Protein AF-A0A445APV9-F1 (afdb_monomer_lite)

Secondary structure (DSSP, 8-state):
----------HHHHHHHHHHHTTEE-SHHHHHH----GGGHHHHTT-EESSHHHHHHHHHHHHHHTT------SEEE-TT--EEE---

Foldseek 3Di:
DDPPPPPPQDPVNVVVVVVLVVQEDEDVVVLVPDDDDPPCVVCLVSHDYPDPVSVQSNVQSVQVVVVHGDDPAQWDADPVGDIDGDDD

Structure (mmCIF, N/CA/C/O backbone):
data_AF-A0A445APV9-F1
#
_entry.id   AF-A0A445APV9-F1
#
loop_
_atom_site.group_PDB
_atom_site.id
_atom_site.type_symbol
_atom_site.label_atom_id
_atom_site.label_alt_id
_atom_site.label_comp_id
_atom_site.label_asym_id
_atom_site.label_entity_id
_atom_site.label_seq_id
_atom_site.pdbx_PDB_ins_code
_atom_site.Cartn_x
_atom_site.Cartn_y
_atom_site.Cartn_z
_atom_site.occupancy
_atom_site.B_iso_or_equiv
_atom_site.auth_seq_id
_atom_site.auth_comp_id
_atom_site.auth_asym_id
_atom_site.auth_atom_id
_atom_site.pdbx_PDB_model_num
ATOM 1 N N . MET A 1 1 ? 8.154 -25.943 -41.138 1.00 36.81 1 MET A N 1
ATOM 2 C CA . MET A 1 1 ? 8.582 -24.547 -41.359 1.00 36.81 1 MET A CA 1
ATOM 3 C C . MET A 1 1 ? 8.087 -23.724 -40.188 1.00 36.81 1 MET A C 1
ATOM 5 O O . MET A 1 1 ? 6.882 -23.643 -39.987 1.00 36.81 1 MET A O 1
ATOM 9 N N . ASN A 1 2 ? 9.017 -23.249 -39.360 1.00 43.78 2 ASN A N 1
ATOM 10 C CA . ASN A 1 2 ? 8.740 -22.540 -38.113 1.00 43.78 2 ASN A CA 1
ATOM 11 C C . ASN A 1 2 ? 8.110 -21.177 -38.419 1.00 43.78 2 ASN A C 1
ATOM 13 O O . ASN A 1 2 ? 8.769 -20.312 -38.989 1.00 43.78 2 ASN A O 1
ATOM 17 N N . LEU A 1 3 ? 6.847 -20.989 -38.037 1.00 44.09 3 LEU A N 1
ATOM 18 C CA . LEU A 1 3 ? 6.225 -19.669 -37.990 1.00 44.09 3 LEU A CA 1
ATOM 19 C C . LEU A 1 3 ? 6.711 -18.982 -36.712 1.00 44.09 3 LEU A C 1
ATOM 21 O O . LEU A 1 3 ? 6.108 -19.126 -35.648 1.00 44.09 3 LEU A O 1
ATOM 25 N N . LEU A 1 4 ? 7.841 -18.279 -36.818 1.00 46.47 4 LEU A N 1
ATOM 26 C CA . LEU A 1 4 ? 8.241 -17.280 -35.836 1.00 46.47 4 LEU A CA 1
ATOM 27 C C . LEU A 1 4 ? 7.135 -16.225 -35.796 1.00 46.47 4 LEU A C 1
ATOM 29 O O . LEU A 1 4 ? 6.972 -15.418 -36.707 1.00 46.47 4 LEU A O 1
ATOM 33 N N . ARG A 1 5 ? 6.313 -16.306 -34.752 1.00 44.50 5 ARG A N 1
ATOM 34 C CA . ARG A 1 5 ? 5.280 -15.332 -34.425 1.00 44.50 5 ARG A CA 1
ATOM 35 C C . ARG A 1 5 ? 5.987 -14.108 -33.837 1.00 44.50 5 ARG A C 1
ATOM 37 O O . ARG A 1 5 ? 5.972 -13.912 -32.626 1.00 44.50 5 ARG A O 1
ATOM 44 N N . GLU A 1 6 ? 6.645 -13.323 -34.685 1.00 51.81 6 GLU A N 1
ATOM 45 C CA . GLU A 1 6 ? 7.078 -11.973 -34.325 1.00 51.81 6 GLU A CA 1
ATOM 46 C C . GLU A 1 6 ? 5.817 -11.133 -34.118 1.00 51.81 6 GLU A C 1
ATOM 48 O O . GLU A 1 6 ? 5.125 -10.719 -35.048 1.00 51.81 6 GLU A O 1
ATOM 53 N N . ARG A 1 7 ? 5.439 -11.001 -32.847 1.00 53.28 7 ARG A N 1
ATOM 54 C CA . ARG A 1 7 ? 4.342 -10.156 -32.396 1.00 53.28 7 ARG A CA 1
ATOM 55 C C . ARG A 1 7 ? 4.855 -8.721 -32.510 1.00 53.28 7 ARG A C 1
ATOM 57 O O . ARG A 1 7 ? 5.632 -8.284 -31.671 1.00 53.28 7 ARG A O 1
ATOM 64 N N . PHE A 1 8 ? 4.490 -8.028 -33.585 1.00 56.16 8 PHE A N 1
ATOM 65 C CA . PHE A 1 8 ? 4.702 -6.587 -33.697 1.00 56.16 8 PHE A CA 1
ATOM 66 C C . PHE A 1 8 ? 3.918 -5.918 -32.561 1.00 56.16 8 PHE A C 1
ATOM 68 O O . PHE A 1 8 ? 2.690 -5.912 -32.591 1.00 56.16 8 PHE A O 1
ATOM 75 N N . PHE A 1 9 ? 4.618 -5.441 -31.532 1.00 56.28 9 PHE A N 1
ATOM 76 C CA . PHE A 1 9 ? 4.023 -4.610 -30.487 1.00 56.28 9 PHE A CA 1
ATOM 77 C C . PHE A 1 9 ? 3.700 -3.245 -31.096 1.00 56.28 9 PHE A C 1
ATOM 79 O O . PHE A 1 9 ? 4.560 -2.635 -31.737 1.00 56.28 9 PHE A O 1
ATOM 86 N N . SER A 1 10 ? 2.455 -2.792 -30.961 1.00 64.88 10 SER A N 1
ATOM 87 C CA . SER A 1 10 ? 2.062 -1.456 -31.401 1.00 64.88 10 SER A CA 1
ATOM 88 C C . SER A 1 10 ? 2.556 -0.398 -30.411 1.00 64.88 10 SER A C 1
ATOM 90 O O . SER A 1 10 ? 2.834 -0.684 -29.249 1.00 64.88 10 SER A O 1
ATOM 92 N N . GLU A 1 11 ? 2.669 0.850 -30.859 1.00 61.91 11 GLU A N 1
ATOM 93 C CA . GLU A 1 11 ? 3.118 1.965 -30.013 1.00 61.91 11 GLU A CA 1
ATOM 94 C C . GLU A 1 11 ? 2.178 2.205 -28.813 1.00 61.91 11 GLU A C 1
ATOM 96 O O . GLU A 1 11 ? 2.635 2.572 -27.730 1.00 61.91 11 GLU A O 1
ATOM 101 N N . SER A 1 12 ? 0.880 1.904 -28.966 1.00 62.22 12 SER A N 1
ATOM 102 C CA . SER A 1 12 ? -0.079 1.883 -27.857 1.00 62.22 12 SER A CA 1
ATOM 103 C C . SER A 1 12 ? 0.207 0.767 -26.855 1.00 62.22 12 SER A C 1
ATOM 105 O O . SER A 1 12 ? 0.186 1.044 -25.658 1.00 62.22 12 SER A O 1
ATOM 107 N N . ASP A 1 13 ? 0.558 -0.439 -27.319 1.00 62.09 13 ASP A N 1
ATOM 108 C CA . ASP A 1 13 ? 0.902 -1.564 -26.432 1.00 62.09 13 ASP A CA 1
ATOM 109 C C . ASP A 1 13 ? 2.146 -1.227 -25.592 1.00 62.09 13 ASP A C 1
ATOM 111 O O . ASP A 1 13 ? 2.181 -1.460 -24.389 1.00 62.09 13 ASP A O 1
ATOM 115 N N . MET A 1 14 ? 3.140 -0.571 -26.202 1.00 61.34 14 MET A N 1
ATOM 116 C CA . MET A 1 14 ? 4.330 -0.090 -25.491 1.00 61.34 14 MET 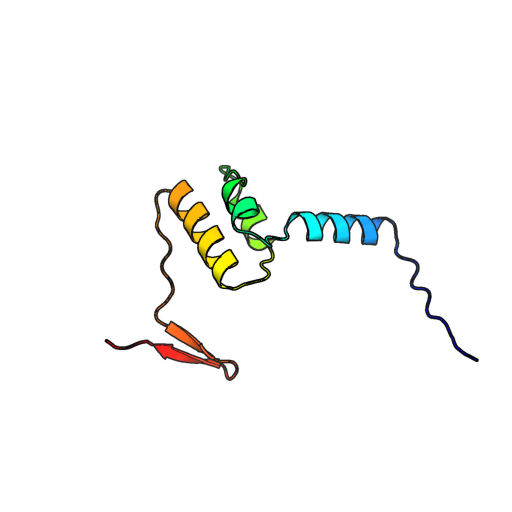A CA 1
ATOM 117 C C . MET A 1 14 ? 3.988 0.983 -24.450 1.00 61.34 14 MET A C 1
ATOM 119 O O . MET A 1 14 ? 4.581 1.016 -23.374 1.00 61.34 14 MET A O 1
ATOM 123 N N . SER A 1 15 ? 3.048 1.880 -24.761 1.00 65.94 15 SER A N 1
ATOM 124 C CA . SER A 1 15 ? 2.627 2.929 -23.829 1.00 65.94 15 SER A CA 1
ATOM 125 C C . SER A 1 15 ? 1.872 2.369 -22.623 1.00 65.94 15 SER A C 1
ATOM 127 O O . SER A 1 15 ? 2.079 2.843 -21.507 1.00 65.94 15 SER A O 1
ATOM 129 N N . GLU A 1 16 ? 1.050 1.338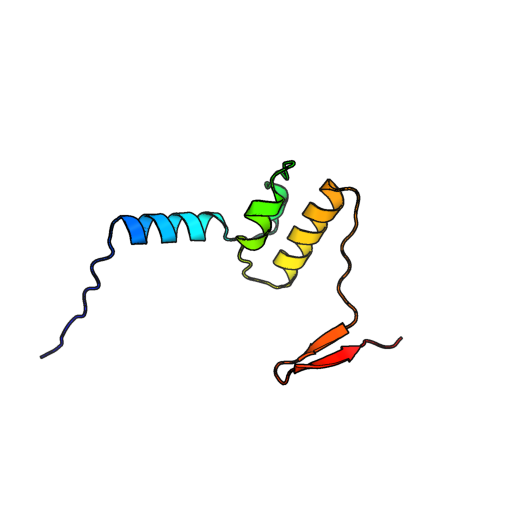 -22.822 1.00 66.62 16 GLU A N 1
ATOM 130 C CA . GLU A 1 16 ? 0.337 0.646 -21.747 1.00 66.62 16 GLU A CA 1
ATOM 131 C C . GLU A 1 16 ? 1.306 -0.128 -20.849 1.00 66.62 16 GLU A C 1
ATOM 133 O O . GLU A 1 16 ? 1.257 0.053 -19.633 1.00 66.62 16 GLU A O 1
ATOM 138 N N . ASP A 1 17 ? 2.264 -0.862 -21.422 1.00 66.75 17 ASP A N 1
ATOM 139 C CA . ASP A 1 17 ? 3.298 -1.582 -20.663 1.00 66.75 17 ASP A CA 1
ATOM 140 C C . ASP A 1 17 ? 4.164 -0.633 -19.810 1.00 66.75 17 ASP A C 1
ATOM 142 O O . ASP A 1 17 ? 4.480 -0.919 -18.651 1.00 66.75 17 ASP A O 1
ATOM 146 N N . ILE A 1 18 ? 4.530 0.536 -20.351 1.00 73.25 18 ILE A N 1
ATOM 147 C CA . ILE A 1 18 ? 5.283 1.565 -19.613 1.00 73.25 18 ILE A CA 1
ATOM 148 C C . ILE A 1 18 ? 4.439 2.149 -18.473 1.00 73.25 18 ILE A C 1
ATOM 150 O O . ILE A 1 18 ? 4.957 2.392 -17.377 1.00 73.25 18 ILE A O 1
ATOM 154 N N . LEU A 1 19 ? 3.147 2.391 -18.712 1.00 71.25 19 LEU A N 1
ATOM 155 C CA . LEU A 1 19 ? 2.230 2.872 -17.681 1.00 71.25 19 LEU A CA 1
ATOM 156 C C . LEU A 1 19 ? 2.031 1.827 -16.580 1.00 71.25 19 LEU A C 1
ATOM 158 O O . LEU A 1 19 ? 1.998 2.208 -15.412 1.00 71.25 19 LEU A O 1
ATOM 162 N N . GLU A 1 20 ? 1.945 0.543 -16.918 1.00 76.06 20 GLU A N 1
ATOM 163 C CA . GLU A 1 20 ? 1.818 -0.559 -15.959 1.00 76.06 20 GLU A CA 1
ATOM 164 C C . GLU A 1 20 ? 3.081 -0.709 -15.098 1.00 76.06 20 GLU A C 1
ATOM 166 O O . GLU A 1 20 ? 2.993 -0.790 -13.870 1.00 76.06 20 GLU A O 1
ATOM 171 N N . ALA A 1 21 ? 4.267 -0.605 -15.707 1.00 81.62 21 ALA A N 1
ATOM 172 C CA . ALA A 1 21 ? 5.542 -0.611 -14.989 1.00 81.62 21 ALA A CA 1
ATOM 173 C C . ALA A 1 21 ? 5.672 0.557 -13.992 1.00 81.62 21 ALA A C 1
ATOM 175 O O . ALA A 1 21 ? 6.258 0.396 -12.922 1.00 81.62 21 ALA A O 1
ATOM 176 N N . ALA A 1 22 ? 5.086 1.722 -14.290 1.00 86.25 22 ALA A N 1
ATOM 177 C CA . ALA A 1 22 ? 5.097 2.875 -13.385 1.00 86.25 22 ALA A CA 1
ATOM 178 C C . ALA A 1 22 ? 4.286 2.654 -12.091 1.00 86.25 22 ALA A C 1
ATOM 180 O O . ALA A 1 22 ? 4.455 3.401 -11.121 1.00 86.25 22 ALA A O 1
ATOM 181 N N . TYR A 1 23 ? 3.408 1.648 -12.066 1.00 90.81 23 TYR A N 1
ATOM 182 C CA . TYR A 1 23 ? 2.623 1.263 -10.895 1.00 90.81 23 TYR A CA 1
ATOM 183 C C . TYR A 1 23 ? 3.179 0.031 -10.162 1.00 90.81 23 TYR A C 1
ATOM 185 O O . TYR A 1 23 ? 2.580 -0.409 -9.175 1.00 90.81 23 TYR A O 1
ATOM 193 N N . ALA A 1 24 ? 4.323 -0.510 -10.589 1.00 93.31 24 ALA A N 1
ATOM 194 C CA . ALA A 1 24 ? 5.006 -1.578 -9.871 1.00 93.31 24 ALA A CA 1
ATOM 195 C C . ALA A 1 24 ? 5.640 -1.058 -8.569 1.00 93.31 24 ALA A C 1
ATOM 197 O O . ALA A 1 24 ? 6.269 0.000 -8.527 1.00 93.31 24 ALA A O 1
ATOM 198 N N . VAL A 1 25 ? 5.464 -1.815 -7.488 1.00 94.06 25 VAL A N 1
ATOM 199 C CA . VAL A 1 25 ? 6.071 -1.566 -6.177 1.00 94.06 25 VAL A CA 1
ATOM 200 C C . VAL A 1 25 ? 6.842 -2.812 -5.774 1.00 94.06 25 VAL A C 1
ATOM 202 O O . VAL A 1 25 ? 6.253 -3.802 -5.323 1.00 94.06 25 VAL A O 1
ATOM 205 N N . ASP A 1 26 ? 8.163 -2.735 -5.909 1.00 94.50 26 ASP A N 1
ATOM 206 C CA . ASP A 1 26 ? 9.071 -3.863 -5.683 1.00 94.50 26 ASP A CA 1
ATOM 207 C C . ASP A 1 26 ? 9.933 -3.708 -4.436 1.00 94.50 26 ASP A C 1
ATOM 209 O O . ASP A 1 26 ? 10.570 -4.661 -3.980 1.00 94.50 26 ASP A O 1
ATOM 213 N N . SER A 1 27 ? 9.918 -2.525 -3.830 1.00 94.94 27 SER A N 1
ATOM 214 C CA . SER A 1 27 ? 10.706 -2.238 -2.646 1.00 94.94 27 SER A CA 1
ATOM 215 C C . SER A 1 27 ? 9.977 -1.340 -1.649 1.00 94.94 27 SER A C 1
ATOM 217 O O . SER A 1 27 ? 9.019 -0.624 -1.951 1.00 94.94 27 SER A O 1
ATOM 219 N N . VAL A 1 28 ? 10.465 -1.350 -0.408 1.00 94.12 28 VAL A N 1
ATOM 220 C CA . VAL A 1 28 ? 9.986 -0.434 0.636 1.00 94.12 28 VAL A CA 1
ATOM 221 C C . VAL A 1 28 ? 10.359 1.011 0.292 1.00 94.12 28 VAL A C 1
ATOM 223 O O . VAL A 1 28 ? 9.642 1.938 0.663 1.00 94.12 28 VAL A O 1
ATOM 226 N N . GLN A 1 29 ? 11.453 1.218 -0.438 1.00 95.38 29 GLN A N 1
ATOM 227 C CA . GLN A 1 29 ? 11.917 2.521 -0.902 1.00 95.38 29 GLN A CA 1
ATOM 228 C C . GLN A 1 29 ? 10.911 3.162 -1.871 1.00 95.38 29 GLN A C 1
ATOM 230 O O . GLN A 1 29 ? 10.605 4.349 -1.740 1.00 95.38 29 GLN A O 1
ATOM 235 N N . ASP A 1 30 ? 10.312 2.381 -2.769 1.00 92.75 30 ASP A N 1
ATOM 236 C CA . ASP A 1 30 ? 9.238 2.865 -3.651 1.00 92.75 30 ASP A CA 1
ATOM 237 C C . ASP A 1 30 ? 8.050 3.354 -2.813 1.00 92.75 30 ASP A C 1
ATOM 239 O O . ASP A 1 30 ? 7.517 4.447 -3.010 1.00 92.75 30 ASP A O 1
ATOM 243 N N . ILE A 1 31 ? 7.700 2.600 -1.767 1.00 93.62 31 ILE A N 1
ATOM 244 C CA . ILE A 1 31 ? 6.638 2.981 -0.835 1.00 93.62 31 ILE A CA 1
ATOM 245 C C . ILE A 1 31 ? 6.991 4.272 -0.100 1.00 93.62 31 ILE A C 1
ATOM 247 O O . ILE A 1 31 ? 6.126 5.137 0.041 1.00 93.62 31 ILE A O 1
ATOM 251 N N . THR A 1 32 ? 8.221 4.443 0.394 1.00 91.94 32 THR A N 1
ATOM 252 C CA . THR A 1 32 ? 8.603 5.629 1.181 1.00 91.94 32 THR A CA 1
ATOM 253 C C . THR A 1 32 ? 8.671 6.904 0.347 1.00 91.94 32 THR A C 1
ATOM 255 O O . THR A 1 32 ? 8.318 7.964 0.874 1.00 91.94 32 THR A O 1
ATOM 258 N N . THR A 1 33 ? 9.002 6.818 -0.939 1.00 91.19 33 THR A N 1
ATOM 259 C CA . THR A 1 33 ? 9.069 7.975 -1.849 1.00 91.19 33 THR A CA 1
ATOM 260 C C . THR A 1 33 ? 7.696 8.455 -2.334 1.00 91.19 33 THR A C 1
ATOM 262 O O . THR A 1 33 ? 7.536 9.642 -2.633 1.00 91.19 33 THR A O 1
ATOM 265 N N . LEU A 1 34 ? 6.673 7.591 -2.329 1.00 89.56 34 LEU A N 1
ATOM 266 C CA . LEU A 1 34 ? 5.316 7.951 -2.755 1.00 89.56 34 LEU A CA 1
ATOM 267 C C . LEU A 1 34 ? 4.682 9.063 -1.906 1.00 89.56 34 LEU A C 1
ATOM 269 O O . LEU A 1 34 ? 4.706 9.032 -0.672 1.00 89.56 34 LEU A O 1
ATOM 273 N N . LYS A 1 35 ? 4.033 10.022 -2.571 1.00 89.81 35 LYS A N 1
ATOM 274 C CA . LYS A 1 35 ? 3.258 11.092 -1.929 1.00 89.81 35 LYS A CA 1
ATOM 275 C C . LYS A 1 35 ? 1.771 10.889 -2.197 1.00 89.81 35 LYS A C 1
ATOM 277 O O . LYS A 1 35 ? 1.339 10.877 -3.346 1.00 89.81 35 LYS A O 1
ATOM 282 N N . PHE A 1 36 ? 0.989 10.763 -1.130 1.00 89.38 36 PHE A N 1
ATOM 283 C CA . PHE A 1 36 ? -0.457 10.585 -1.219 1.00 89.38 36 PHE A CA 1
ATOM 284 C C . PHE A 1 36 ? -1.155 11.945 -1.257 1.00 89.38 36 PHE A C 1
ATOM 286 O O . PHE A 1 36 ? -1.261 12.623 -0.239 1.00 89.38 36 PHE A O 1
ATOM 293 N N . SER A 1 37 ? -1.617 12.350 -2.438 1.00 87.06 37 SER A N 1
ATOM 294 C CA . SER A 1 37 ? -2.458 13.537 -2.612 1.00 87.06 37 SER A CA 1
ATOM 295 C C . SER A 1 37 ? -3.933 13.247 -2.275 1.00 87.06 37 SER A C 1
ATOM 297 O O . SER A 1 37 ? -4.316 12.117 -1.947 1.00 87.06 37 SER A O 1
ATOM 299 N N . GLU A 1 38 ? -4.792 14.268 -2.323 1.00 78.44 38 GLU A N 1
ATOM 300 C CA . GLU A 1 38 ? -6.234 14.114 -2.073 1.00 78.44 38 GLU A CA 1
ATOM 301 C C . GLU A 1 38 ? -6.891 13.137 -3.062 1.00 78.44 38 GLU A C 1
ATOM 303 O O . GLU A 1 38 ? -7.528 12.183 -2.620 1.00 78.44 38 GLU A O 1
ATOM 308 N N . ASN A 1 39 ? -6.597 13.264 -4.361 1.00 80.19 39 ASN A N 1
ATOM 309 C CA . ASN A 1 39 ? -7.153 12.418 -5.432 1.00 80.19 39 ASN A CA 1
ATOM 310 C C . ASN A 1 39 ? -6.407 11.085 -5.636 1.00 80.19 39 ASN A C 1
ATOM 312 O O . ASN A 1 39 ? -6.557 10.422 -6.660 1.00 80.19 39 ASN A O 1
ATOM 316 N N . PHE A 1 40 ? -5.574 10.667 -4.679 1.00 86.88 40 PHE A N 1
ATOM 317 C CA . PHE A 1 40 ? -4.784 9.440 -4.818 1.00 86.88 40 PHE A CA 1
ATOM 318 C C . PHE A 1 40 ? -5.651 8.167 -4.878 1.00 86.88 40 PHE A C 1
ATOM 320 O O . PHE A 1 40 ? -5.234 7.161 -5.449 1.00 86.88 40 PHE A O 1
ATOM 327 N N . ALA A 1 41 ? -6.871 8.214 -4.334 1.00 84.62 41 ALA A N 1
ATOM 328 C CA . ALA A 1 41 ? -7.792 7.079 -4.294 1.00 84.62 41 ALA A CA 1
ATOM 329 C C . ALA A 1 41 ? -8.128 6.511 -5.686 1.00 84.62 41 ALA A C 1
ATOM 331 O O . ALA A 1 41 ? -8.244 5.300 -5.829 1.00 84.62 41 ALA A O 1
ATOM 332 N N . GLU A 1 42 ? -8.200 7.346 -6.725 1.00 85.69 42 GLU A N 1
ATOM 333 C CA . GLU A 1 42 ? -8.476 6.897 -8.101 1.00 85.69 42 GLU A CA 1
ATOM 334 C C . GLU A 1 42 ? -7.338 6.055 -8.697 1.00 85.69 42 GLU A C 1
ATOM 336 O O . GLU A 1 42 ? -7.545 5.253 -9.607 1.00 85.69 42 GLU A O 1
ATOM 341 N N . LYS A 1 43 ? -6.115 6.233 -8.185 1.00 87.06 43 LYS A N 1
ATOM 342 C CA . LYS A 1 43 ? -4.912 5.537 -8.658 1.00 87.06 43 LYS A CA 1
ATOM 343 C C . LYS A 1 43 ? -4.525 4.359 -7.773 1.00 87.06 43 LYS A C 1
ATOM 345 O O . LYS A 1 43 ? -3.725 3.534 -8.193 1.00 87.06 43 LYS A O 1
ATOM 350 N N . ILE A 1 44 ? -5.089 4.252 -6.568 1.00 88.69 44 ILE A N 1
ATOM 351 C CA . ILE A 1 44 ? -4.642 3.275 -5.568 1.00 88.69 44 ILE A CA 1
ATOM 352 C C . ILE A 1 44 ? -4.794 1.825 -6.045 1.00 88.69 44 ILE A C 1
ATOM 354 O O . ILE A 1 44 ? -3.930 1.001 -5.770 1.00 88.69 44 ILE A O 1
ATOM 358 N N . GLY A 1 45 ? -5.854 1.534 -6.805 1.00 86.75 45 GLY A N 1
ATOM 359 C CA . GLY A 1 45 ? -6.128 0.202 -7.347 1.00 86.75 45 GLY A CA 1
ATOM 360 C C . GLY A 1 45 ? -5.260 -0.187 -8.543 1.00 86.75 45 GLY A C 1
ATOM 361 O O . GLY A 1 45 ? -5.344 -1.327 -8.980 1.00 86.75 45 GLY A O 1
ATOM 362 N N . LYS A 1 46 ? -4.448 0.739 -9.069 1.00 90.06 46 LYS A N 1
ATOM 363 C CA . LYS A 1 46 ? -3.541 0.484 -10.196 1.00 90.06 46 LYS A CA 1
ATOM 364 C C . LYS A 1 46 ? -2.193 -0.080 -9.755 1.00 90.06 46 LYS A C 1
ATOM 366 O O . LYS A 1 46 ? -1.460 -0.576 -10.589 1.00 90.06 46 LYS A O 1
ATOM 371 N N . TYR A 1 47 ? -1.853 0.021 -8.468 1.00 92.94 47 TYR A N 1
ATOM 372 C CA . TY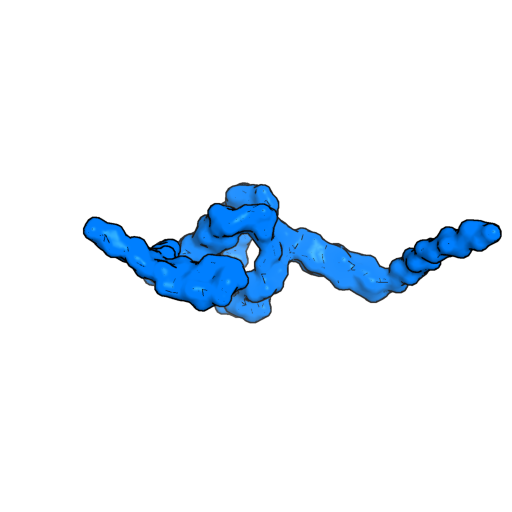R A 1 47 ? -0.563 -0.440 -7.962 1.00 92.94 47 TYR A CA 1
ATOM 373 C C . TYR A 1 47 ? -0.483 -1.964 -7.893 1.00 92.94 47 TYR A C 1
ATOM 375 O O . TYR A 1 47 ? -1.362 -2.623 -7.331 1.00 92.94 47 TYR A O 1
ATOM 383 N N . HIS A 1 48 ? 0.619 -2.499 -8.411 1.00 92.44 48 HIS A N 1
ATOM 384 C CA . HIS A 1 48 ? 0.952 -3.916 -8.382 1.00 92.44 48 HIS A CA 1
ATOM 385 C C . HIS A 1 48 ? 2.112 -4.151 -7.415 1.00 92.44 48 HIS A C 1
ATOM 387 O O . HIS A 1 48 ? 3.042 -3.352 -7.333 1.00 92.44 48 HIS A O 1
ATOM 393 N N . PHE A 1 49 ? 2.054 -5.251 -6.665 1.00 94.06 49 PHE A N 1
ATOM 394 C CA . PHE A 1 49 ? 3.021 -5.550 -5.610 1.00 94.06 49 PHE A CA 1
ATOM 395 C C . PHE A 1 49 ? 3.630 -6.926 -5.842 1.00 94.06 49 PHE A C 1
ATOM 397 O O . PHE A 1 49 ? 2.895 -7.908 -5.967 1.00 94.06 49 PHE A O 1
ATOM 404 N N . SER A 1 50 ? 4.958 -7.023 -5.810 1.00 92.31 50 SER A N 1
ATOM 405 C CA . SER A 1 50 ? 5.655 -8.314 -5.904 1.00 92.31 50 SER A CA 1
ATOM 406 C C . SER A 1 50 ? 5.468 -9.192 -4.665 1.00 92.31 50 SER A C 1
ATOM 408 O O . SER A 1 50 ? 5.583 -10.415 -4.745 1.00 92.31 50 SER A O 1
ATOM 410 N N . THR A 1 51 ? 5.136 -8.605 -3.507 1.00 93.56 51 THR A N 1
ATOM 411 C CA . THR A 1 51 ? 4.834 -9.363 -2.285 1.00 93.56 51 THR A CA 1
ATOM 412 C C . THR A 1 51 ? 3.620 -8.822 -1.534 1.00 93.56 51 THR A C 1
ATOM 414 O O . THR A 1 51 ? 3.335 -7.624 -1.518 1.00 93.56 51 THR A O 1
ATOM 417 N N . LEU A 1 52 ? 2.939 -9.715 -0.807 1.00 89.88 52 LEU A N 1
ATOM 418 C CA . LEU A 1 52 ? 1.843 -9.342 0.094 1.00 89.88 52 LEU A CA 1
ATOM 419 C C . LEU A 1 52 ? 2.299 -8.383 1.208 1.00 89.88 52 LEU A C 1
ATOM 421 O O . LEU A 1 52 ? 1.513 -7.567 1.689 1.00 89.88 52 LEU A O 1
ATOM 425 N N . GLN A 1 53 ? 3.560 -8.484 1.636 1.00 92.75 53 GLN A N 1
ATOM 426 C CA . GLN A 1 53 ? 4.113 -7.607 2.663 1.00 92.75 53 GLN A CA 1
ATOM 427 C C . GLN A 1 53 ? 4.251 -6.169 2.145 1.00 92.75 53 GLN A C 1
ATOM 429 O O . GLN A 1 53 ? 3.817 -5.250 2.834 1.00 92.75 53 GLN A O 1
ATOM 434 N N . LEU A 1 54 ? 4.727 -5.982 0.909 1.00 94.94 54 LEU A N 1
ATOM 435 C CA . LEU A 1 54 ? 4.782 -4.665 0.264 1.00 94.94 54 LEU A CA 1
ATOM 436 C C . LEU A 1 54 ? 3.389 -4.057 0.082 1.00 94.94 54 LEU A C 1
ATOM 438 O O . LEU A 1 54 ? 3.192 -2.887 0.404 1.00 94.94 54 LEU A O 1
ATOM 442 N N . ALA A 1 55 ? 2.403 -4.859 -0.335 1.00 93.19 55 ALA A N 1
ATOM 443 C CA . ALA A 1 55 ? 1.014 -4.406 -0.402 1.00 93.19 55 ALA A CA 1
ATOM 444 C C . ALA A 1 55 ? 0.528 -3.901 0.967 1.00 93.19 55 ALA A C 1
ATOM 446 O O . ALA A 1 55 ? -0.049 -2.818 1.079 1.00 93.19 55 ALA A O 1
ATOM 447 N N . PHE A 1 56 ? 0.801 -4.653 2.037 1.00 92.06 56 PHE A N 1
ATOM 448 C CA . PHE A 1 56 ? 0.435 -4.239 3.389 1.00 92.06 56 PHE A CA 1
ATOM 449 C C . PHE A 1 56 ? 1.129 -2.937 3.813 1.00 92.06 56 PHE A C 1
ATOM 451 O O . PHE A 1 56 ? 0.458 -2.031 4.308 1.00 92.06 56 PHE A O 1
ATOM 458 N N . ASP A 1 57 ? 2.438 -2.816 3.602 1.00 94.31 57 ASP A N 1
ATOM 459 C CA . ASP A 1 57 ? 3.210 -1.631 3.991 1.00 94.31 57 ASP A CA 1
ATOM 460 C C . ASP A 1 57 ? 2.780 -0.380 3.210 1.00 94.31 57 ASP A C 1
ATOM 462 O O . ASP A 1 57 ? 2.665 0.708 3.785 1.00 94.31 57 ASP A O 1
ATOM 466 N N . PHE A 1 58 ? 2.437 -0.542 1.931 1.00 94.50 58 PHE A N 1
ATOM 467 C CA . PHE A 1 58 ? 1.857 0.509 1.101 1.00 94.50 58 PHE A CA 1
ATOM 468 C C . PHE A 1 58 ? 0.527 1.004 1.676 1.00 94.50 58 PHE A C 1
ATOM 470 O O . PHE A 1 58 ? 0.373 2.202 1.942 1.00 94.50 58 PHE A O 1
ATOM 477 N N . TYR A 1 59 ? -0.419 0.096 1.942 1.00 92.62 59 TYR A N 1
ATOM 478 C CA . TYR A 1 59 ? -1.728 0.467 2.488 1.00 92.62 59 TYR A CA 1
ATOM 479 C C . TYR A 1 59 ? -1.629 1.036 3.908 1.00 92.62 59 TYR A C 1
ATOM 481 O O . TYR A 1 59 ? -2.383 1.946 4.253 1.00 92.62 59 TYR A O 1
ATOM 489 N N . MET A 1 60 ? -0.672 0.573 4.715 1.00 92.56 60 MET A N 1
ATOM 490 C CA . MET A 1 60 ? -0.355 1.156 6.022 1.00 92.56 60 MET A CA 1
ATOM 491 C C . MET A 1 60 ? 0.138 2.599 5.906 1.00 92.56 60 MET A C 1
ATOM 493 O O . MET A 1 60 ? -0.265 3.461 6.691 1.00 92.56 60 MET A O 1
ATOM 497 N N . LYS A 1 61 ? 1.025 2.889 4.949 1.00 93.31 61 LYS A N 1
ATOM 498 C CA . LYS A 1 61 ? 1.500 4.258 4.719 1.00 93.31 61 LYS A CA 1
ATOM 499 C C . LYS A 1 61 ? 0.356 5.149 4.228 1.00 93.31 61 LYS A C 1
ATOM 501 O O . LYS A 1 61 ? 0.191 6.259 4.739 1.00 93.31 61 LYS A O 1
ATOM 506 N N . TYR A 1 62 ? -0.458 4.653 3.294 1.00 92.75 62 TYR A N 1
ATOM 507 C CA . TYR A 1 62 ? -1.633 5.368 2.794 1.00 92.75 62 TYR A CA 1
ATOM 508 C C . TYR A 1 62 ? -2.617 5.689 3.920 1.00 92.75 62 TYR A C 1
ATOM 510 O O . TYR A 1 62 ? -2.997 6.849 4.086 1.00 92.75 62 TYR A O 1
ATOM 518 N N . SER A 1 63 ? -2.971 4.705 4.752 1.00 91.19 63 SER A N 1
ATOM 519 C CA . SER A 1 63 ? -3.909 4.917 5.856 1.00 91.19 63 SER A CA 1
ATOM 520 C C . SER A 1 63 ? -3.401 5.989 6.816 1.00 91.19 63 SER A C 1
ATOM 522 O O . SER A 1 63 ? -4.162 6.886 7.174 1.00 91.19 63 SER A O 1
ATOM 524 N N . LYS A 1 64 ? -2.106 5.954 7.174 1.00 91.69 64 LYS A N 1
ATOM 525 C CA . LYS A 1 64 ? -1.487 6.953 8.061 1.00 91.69 64 LYS A CA 1
ATOM 526 C C . LYS A 1 64 ? -1.588 8.363 7.487 1.00 91.69 64 LYS A C 1
ATOM 528 O O . LYS A 1 64 ? -1.859 9.296 8.234 1.00 91.69 64 LYS A O 1
ATOM 533 N N . SER A 1 65 ? -1.429 8.517 6.171 1.00 90.38 65 SER A N 1
ATOM 534 C CA . SER A 1 65 ? -1.589 9.815 5.499 1.00 90.38 65 SER A CA 1
ATOM 535 C C . SER A 1 65 ? -3.024 10.355 5.542 1.00 90.38 65 SER A C 1
ATOM 537 O O . SER A 1 65 ? -3.236 11.554 5.402 1.00 90.38 65 SER A O 1
ATOM 539 N N . LYS A 1 66 ? -4.007 9.473 5.761 1.00 89.75 66 LYS A N 1
ATOM 540 C CA . LYS A 1 66 ? -5.431 9.795 5.916 1.00 89.75 66 LYS A CA 1
ATOM 541 C C . LYS A 1 66 ? -5.892 9.756 7.380 1.00 89.75 66 LYS A C 1
ATOM 543 O O . LYS A 1 66 ? -7.089 9.691 7.626 1.00 89.75 66 LYS A O 1
ATOM 548 N N . SER A 1 67 ? -4.966 9.777 8.343 1.00 90.50 67 SER A N 1
ATOM 549 C CA . SER A 1 67 ? -5.258 9.715 9.787 1.00 90.50 67 SER A CA 1
ATOM 550 C C . SER A 1 67 ? -5.926 8.413 10.261 1.00 90.50 67 SER A C 1
ATOM 552 O O . SER A 1 67 ? -6.566 8.382 11.309 1.00 90.50 67 SER A O 1
ATOM 554 N N . PHE A 1 68 ? -5.740 7.314 9.525 1.00 89.31 68 PHE A N 1
ATOM 555 C CA . PHE A 1 68 ? -6.208 5.973 9.882 1.00 89.31 68 PHE A CA 1
ATOM 556 C C . PHE A 1 68 ? -5.047 4.975 10.007 1.00 89.31 68 PHE A C 1
ATOM 558 O O . PHE A 1 68 ? -3.909 5.226 9.608 1.00 89.31 68 PHE A O 1
ATOM 565 N N . SER A 1 69 ? -5.337 3.785 10.529 1.00 85.25 69 SER A N 1
ATOM 566 C CA . SER A 1 69 ? -4.388 2.671 10.584 1.00 85.25 69 SER A CA 1
ATOM 567 C C . SER A 1 69 ? -5.001 1.438 9.935 1.00 85.25 69 SER A C 1
ATOM 569 O O . SER A 1 69 ? -6.108 1.037 10.299 1.00 85.25 69 SER A O 1
ATOM 571 N N . ALA A 1 70 ? -4.296 0.829 8.983 1.00 82.94 70 ALA A N 1
ATOM 572 C CA . ALA A 1 70 ? -4.682 -0.473 8.466 1.00 82.94 70 ALA A CA 1
ATOM 573 C C . ALA A 1 70 ? -4.308 -1.579 9.471 1.00 82.94 70 ALA A C 1
ATOM 575 O O . ALA A 1 70 ? -3.389 -1.466 10.283 1.00 82.94 70 ALA A O 1
ATOM 576 N N . ARG A 1 71 ? -5.043 -2.688 9.443 1.00 81.81 71 ARG A N 1
ATOM 577 C CA . ARG A 1 71 ? -4.725 -3.881 10.233 1.00 81.81 71 ARG A CA 1
ATOM 578 C C . ARG A 1 71 ? -4.899 -5.094 9.345 1.00 81.81 71 ARG A C 1
ATOM 580 O O . ARG A 1 71 ? -5.898 -5.185 8.635 1.00 81.81 71 ARG A O 1
ATOM 587 N N . LYS A 1 72 ? -3.958 -6.042 9.406 1.00 79.94 72 LYS A N 1
ATOM 588 C CA . LYS A 1 72 ? -4.148 -7.342 8.753 1.00 79.94 72 LYS A CA 1
ATOM 589 C C . LYS A 1 72 ? -5.425 -7.970 9.312 1.00 79.94 72 LYS A C 1
ATOM 591 O O . LYS A 1 72 ? -5.602 -8.051 10.532 1.00 79.94 72 LYS A O 1
ATOM 596 N N . SER A 1 73 ? -6.321 -8.369 8.415 1.00 79.25 73 SER A N 1
ATOM 597 C CA . SER A 1 73 ? -7.512 -9.115 8.797 1.00 79.25 73 SER A CA 1
ATOM 598 C C . SER A 1 73 ? -7.081 -10.405 9.490 1.00 79.25 73 SER A C 1
ATOM 600 O O . SER A 1 73 ? -6.188 -11.106 9.020 1.00 79.25 73 SER A O 1
ATOM 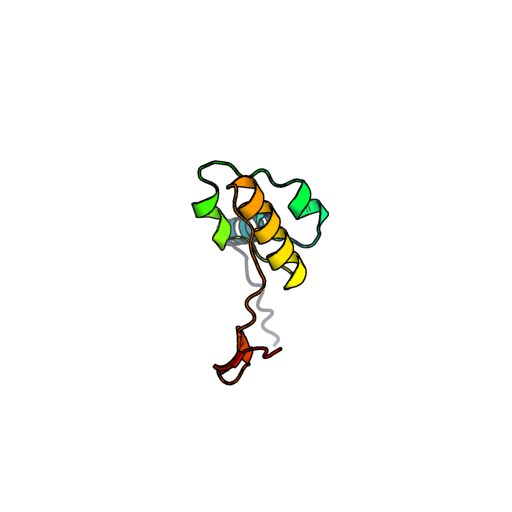602 N N . LYS A 1 74 ? -7.735 -10.732 10.606 1.00 83.25 74 LYS A N 1
ATOM 603 C CA . LYS A 1 74 ? -7.598 -12.049 11.254 1.00 83.25 74 LYS A CA 1
ATOM 604 C C . LYS A 1 74 ? -8.361 -13.139 10.511 1.00 83.25 74 LYS A C 1
ATOM 606 O O . LYS A 1 74 ? -8.286 -14.305 10.884 1.00 83.25 74 LYS A O 1
ATOM 611 N N . THR A 1 75 ? -9.124 -12.734 9.506 1.00 85.88 75 THR A N 1
ATOM 612 C CA . THR A 1 75 ? -9.924 -13.590 8.658 1.00 85.88 75 THR A CA 1
ATOM 613 C C . THR A 1 75 ? -9.217 -13.741 7.316 1.00 85.88 75 THR A C 1
ATOM 615 O O . THR A 1 75 ? -8.992 -12.734 6.641 1.00 85.88 75 THR A O 1
ATOM 618 N N . PHE A 1 76 ? -8.866 -14.966 6.939 1.00 82.50 76 PHE A N 1
ATOM 619 C CA . PHE A 1 76 ? -8.198 -15.288 5.679 1.00 82.50 76 PHE A CA 1
ATOM 620 C C . PHE A 1 76 ? -9.023 -16.298 4.884 1.00 82.50 76 PHE A C 1
ATOM 622 O O .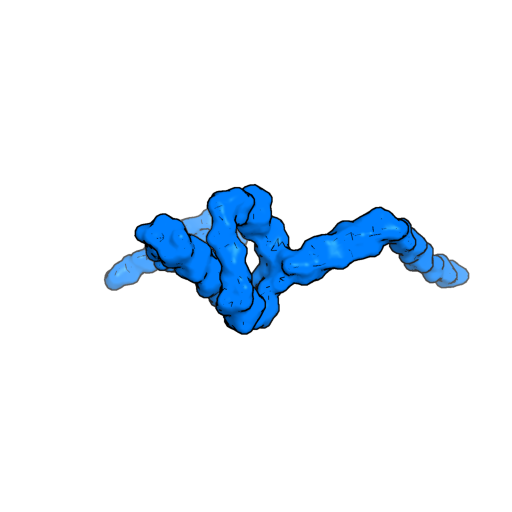 PHE A 1 76 ? -9.667 -17.175 5.458 1.00 82.50 76 PHE A O 1
ATOM 629 N N . LYS A 1 77 ? -9.013 -16.143 3.559 1.00 87.50 77 LYS A N 1
ATOM 630 C CA . LYS A 1 77 ? -9.671 -17.042 2.612 1.00 87.50 77 LYS A CA 1
ATOM 631 C C . LYS A 1 77 ? -8.595 -17.895 1.942 1.00 87.50 77 LYS A C 1
ATOM 633 O O . LYS A 1 77 ? -7.620 -17.333 1.446 1.00 87.50 77 LYS A O 1
ATOM 638 N N . ASN A 1 78 ? -8.722 -19.218 1.975 1.00 82.50 78 ASN A N 1
ATOM 639 C CA . ASN A 1 78 ? -7.800 -20.106 1.258 1.00 82.50 78 ASN A CA 1
ATOM 640 C C . ASN A 1 78 ? -8.167 -20.195 -0.241 1.00 82.50 78 ASN A C 1
ATOM 642 O O . ASN A 1 78 ? -9.123 -19.568 -0.702 1.00 82.50 78 ASN A O 1
ATOM 646 N N . SER A 1 79 ? -7.410 -20.982 -1.010 1.00 82.31 79 SER A N 1
ATOM 647 C CA . SER A 1 79 ? -7.625 -21.166 -2.452 1.00 82.31 79 SER A CA 1
ATOM 648 C C . SER A 1 79 ? -8.944 -21.864 -2.809 1.00 82.31 79 SER A C 1
ATOM 650 O O . SER A 1 79 ? -9.463 -21.633 -3.897 1.00 82.31 79 SER A O 1
ATOM 652 N N . THR A 1 80 ? -9.519 -22.669 -1.908 1.00 92.12 80 THR A N 1
ATOM 653 C CA . THR A 1 80 ? -10.849 -23.294 -2.078 1.00 92.12 80 THR A CA 1
ATOM 654 C C . THR A 1 80 ? -11.991 -22.351 -1.704 1.00 92.12 80 THR A C 1
ATOM 656 O O . THR A 1 80 ? -13.157 -22.621 -1.980 1.00 92.12 80 THR A O 1
ATOM 659 N N . GLY A 1 81 ? -11.660 -21.203 -1.120 1.00 89.12 81 GLY A N 1
ATOM 660 C CA . GLY A 1 81 ? -12.595 -20.157 -0.764 1.00 89.12 81 GLY A CA 1
ATOM 661 C C . GLY A 1 81 ? -13.182 -20.262 0.640 1.00 89.12 81 GLY A C 1
ATOM 662 O O . GLY A 1 81 ? -14.058 -19.467 0.989 1.00 89.12 81 GLY A O 1
ATOM 663 N N . GLU A 1 82 ? -12.680 -21.181 1.453 1.00 93.00 82 GLU A N 1
ATOM 664 C CA . GLU A 1 82 ? -13.036 -21.318 2.858 1.00 93.00 82 GLU A CA 1
ATOM 665 C C . GLU A 1 82 ? -12.447 -20.169 3.668 1.00 93.00 82 GLU A C 1
ATOM 667 O O . GLU A 1 82 ? -11.306 -19.744 3.466 1.00 93.00 82 GLU A O 1
ATOM 672 N N . ILE A 1 83 ? -13.249 -19.660 4.599 1.00 89.62 83 ILE A N 1
ATOM 673 C CA . ILE A 1 83 ? -12.901 -18.518 5.431 1.00 89.62 83 ILE A CA 1
ATOM 674 C C . ILE A 1 83 ? -12.513 -19.015 6.822 1.00 89.62 83 ILE A C 1
ATOM 676 O O . ILE A 1 83 ? -13.340 -19.555 7.555 1.00 89.62 83 ILE A O 1
ATOM 680 N N . TYR A 1 84 ? -11.276 -18.752 7.221 1.00 84.44 84 TYR A N 1
ATOM 681 C CA . TYR A 1 84 ? -10.772 -19.039 8.560 1.00 84.44 84 TYR A CA 1
ATOM 682 C C . TYR A 1 84 ? -10.604 -17.748 9.333 1.00 84.44 84 TYR A C 1
ATOM 684 O O . TYR A 1 84 ? -10.199 -16.732 8.776 1.00 84.44 84 TYR A O 1
ATOM 692 N N . LYS A 1 85 ? -10.861 -17.798 10.638 1.00 86.25 85 LYS A N 1
ATOM 693 C CA . LYS A 1 85 ? -10.611 -16.691 11.558 1.00 86.25 85 LYS A CA 1
ATOM 694 C C . LYS A 1 85 ? -9.617 -17.147 12.612 1.00 86.25 85 LYS A C 1
ATOM 696 O O . LYS A 1 85 ? -9.890 -18.107 13.330 1.00 86.25 85 LYS A O 1
ATOM 701 N N . GLN A 1 86 ? -8.493 -16.448 12.732 1.00 76.81 86 GLN A N 1
ATOM 702 C CA . GLN A 1 86 ? -7.535 -16.677 13.807 1.00 76.81 86 GLN A CA 1
ATOM 703 C C . GLN A 1 86 ? -8.234 -16.443 15.158 1.00 76.81 86 GLN A C 1
ATOM 705 O O . GLN A 1 86 ? -8.667 -15.323 15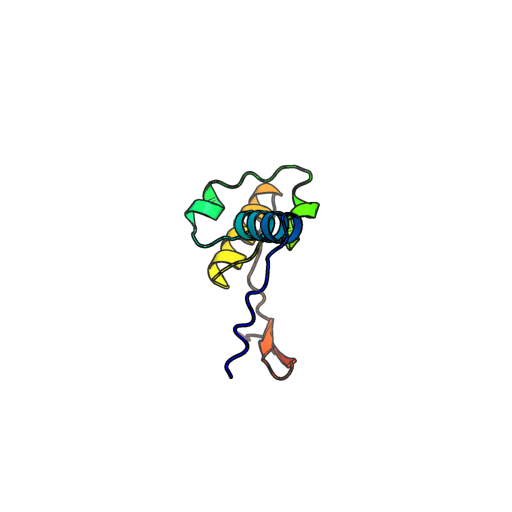.455 1.00 76.81 86 GLN A O 1
ATOM 710 N N . LYS A 1 87 ? -8.383 -17.514 15.947 1.00 71.38 87 LYS A N 1
ATOM 711 C CA . LYS A 1 87 ? -8.809 -17.460 17.353 1.00 71.38 87 LYS A CA 1
ATOM 712 C C . LYS A 1 87 ? -7.575 -17.280 18.248 1.00 71.38 87 LYS A C 1
ATOM 714 O O . LYS A 1 87 ? -6.477 -17.639 17.831 1.00 71.38 87 LYS A O 1
ATOM 719 N N . TYR A 1 88 ? -7.774 -16.637 19.398 1.00 63.31 88 TYR A N 1
ATOM 720 C CA . TYR A 1 88 ? -6.736 -16.392 20.405 1.00 63.31 88 TYR A CA 1
ATOM 721 C C . TYR A 1 88 ? -6.369 -17.672 21.145 1.00 63.31 88 TYR A C 1
ATOM 723 O O . TYR A 1 88 ? -7.295 -18.493 21.337 1.00 63.31 88 TYR A O 1
#

Sequence (88 aa):
MNLLRERFFSESDMSEDILEAAYAVDSVQDITTLKFSENFAEKIGKYHFSTLQLAFDFYMKYSKSKSFSARKSKTFKNSTGEIYKQKY

pLDDT: mean 81.53, std 14.58, range [36.81, 95.38]

Organism: Arachis hypogaea (NCBI:txid3818)

Radius of gyration: 18.61 Å; chains: 1; bounding box: 25×39×62 Å